Protein AF-A0A0R2L3B5-F1 (afdb_monomer)

Solvent-accessible surface area (backbone atoms only — not comparable to full-atom values): 6843 Å² total; per-residue (Å²): 118,72,71,59,60,49,49,55,51,50,51,53,50,48,54,52,50,53,45,51,51,35,50,50,50,43,63,75,34,57,92,76,46,58,91,87,65,55,55,65,69,71,42,41,68,55,43,48,52,54,31,47,54,49,36,66,74,40,93,54,77,60,54,58,57,52,52,50,52,52,53,49,50,50,50,51,53,43,49,54,65,56,55,74,52,102,57,89,60,59,65,68,58,51,50,53,54,42,50,56,51,47,43,55,51,41,53,49,51,30,52,50,41,53,50,47,66,62,67,82,101

Organism: NCBI:txid348151

Nearest PDB structures (foldseek):
  3g6b-assembly1_B  TM=2.514E-01  e=6.705E+00  Thermotoga maritima

Radius of gyration: 17.05 Å; Cα contacts (8 Å, |Δi|>4): 63; chains: 1; bounding box: 40×29×54 Å

Secondary structure (DSSP, 8-state):
-HHHHHHHHHHHHHHHHHHHHHHHHHHHTTTTS-TT--GGGGTHHHHHHHHHHHHHHSS-TTHHHHHHHHHHHHHHHHHHHHT-SSS---HHHHHHHHHHHHHHHHHHHHHHHHHHHHHT-

Sequence (121 aa):
MRSFSNGLLIELLTLVLLFMVALLLRRFLNNWWPAWLHPLDILLPV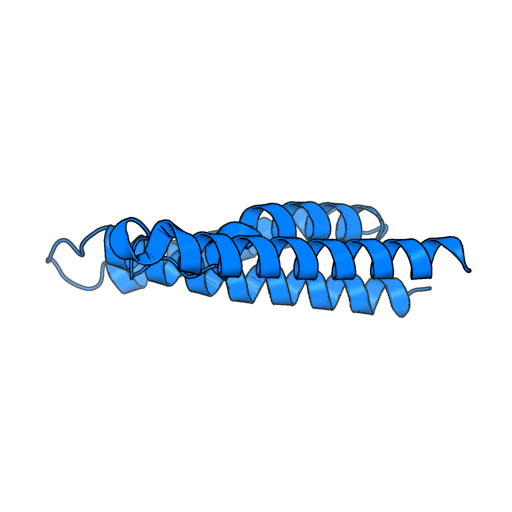VLIVTAQRVGTISVRPIFLWLLVIWFVIGLATSWRTFQGRKPVPYKNFILVFWRLSDLYWVGAYALAAIISVVVR

Mean predicted aligned error: 6.94 Å

InterPro domains:
  IPR024515 Protein of unknown function DUF3397 [PF11877] (12-116)

pLDDT: mean 82.19, std 10.47, range [49.59, 94.88]

Structure (mmCIF, N/CA/C/O backbone):
data_AF-A0A0R2L3B5-F1
#
_entry.id   AF-A0A0R2L3B5-F1
#
loop_
_atom_site.group_PDB
_atom_site.id
_atom_site.type_symbol
_atom_site.label_atom_id
_atom_site.label_alt_id
_atom_site.label_comp_id
_atom_site.label_asym_id
_atom_site.label_entity_id
_atom_site.label_seq_id
_atom_site.pdbx_PDB_ins_code
_atom_site.Cartn_x
_atom_site.Cartn_y
_atom_site.Cartn_z
_atom_site.occupancy
_atom_site.B_iso_or_equiv
_atom_site.auth_seq_id
_atom_site.auth_comp_id
_atom_site.auth_asym_id
_atom_site.auth_atom_id
_atom_site.pdbx_PD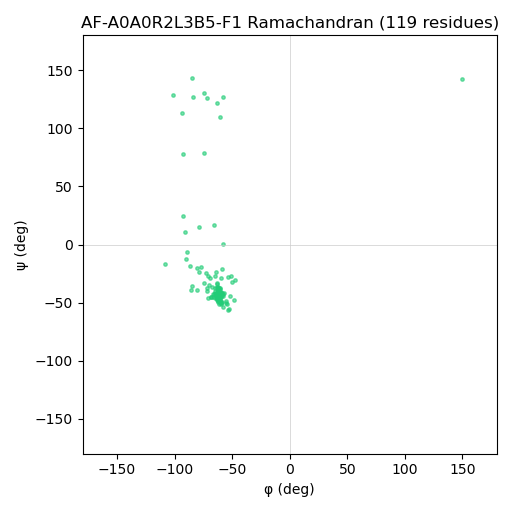B_model_num
ATOM 1 N N . MET A 1 1 ? 9.430 -5.033 -27.345 1.00 49.59 1 MET A N 1
ATOM 2 C CA . MET A 1 1 ? 8.286 -4.169 -26.955 1.00 49.59 1 MET A CA 1
ATOM 3 C C . MET A 1 1 ? 7.087 -4.943 -26.385 1.00 49.59 1 MET A C 1
ATOM 5 O O . MET A 1 1 ? 6.646 -4.564 -25.310 1.00 49.59 1 MET A O 1
ATOM 9 N N . ARG A 1 2 ? 6.607 -6.043 -26.999 1.00 50.31 2 ARG A N 1
ATOM 10 C CA . ARG A 1 2 ? 5.393 -6.777 -26.551 1.00 50.31 2 ARG A CA 1
ATOM 11 C C . ARG A 1 2 ? 5.435 -7.422 -25.149 1.00 50.31 2 ARG A C 1
ATOM 13 O O . ARG A 1 2 ? 4.406 -7.456 -24.492 1.00 50.31 2 ARG A O 1
ATOM 20 N N . SER A 1 3 ? 6.574 -7.915 -24.645 1.00 57.66 3 SER A N 1
ATOM 21 C CA . SER A 1 3 ? 6.558 -8.647 -23.356 1.00 57.66 3 SER A CA 1
ATOM 22 C C . SER A 1 3 ? 6.350 -7.754 -22.122 1.00 57.66 3 SER A C 1
ATOM 24 O O . SER A 1 3 ? 5.824 -8.218 -21.118 1.00 57.66 3 SER A O 1
ATOM 26 N N . PHE A 1 4 ? 6.695 -6.463 -22.191 1.00 58.69 4 PHE A N 1
ATOM 27 C CA . PHE A 1 4 ? 6.575 -5.548 -21.046 1.00 58.69 4 PHE A CA 1
ATOM 28 C C . PHE A 1 4 ? 5.181 -4.935 -20.902 1.00 58.69 4 PHE A C 1
ATOM 30 O O . PHE A 1 4 ? 4.708 -4.777 -19.779 1.00 58.69 4 PHE A O 1
ATOM 37 N N . SER A 1 5 ? 4.502 -4.635 -22.021 1.00 63.91 5 SER A N 1
ATOM 38 C CA . SER A 1 5 ? 3.081 -4.259 -21.981 1.00 63.91 5 SER A CA 1
ATOM 39 C C . SER A 1 5 ? 2.248 -5.407 -21.421 1.00 63.91 5 SER A C 1
ATOM 41 O O . SER A 1 5 ? 1.345 -5.174 -20.628 1.00 63.91 5 SER A O 1
ATOM 43 N N . ASN A 1 6 ? 2.612 -6.649 -21.763 1.00 76.31 6 ASN A N 1
ATOM 44 C CA . ASN A 1 6 ? 1.971 -7.836 -21.213 1.00 76.31 6 ASN A CA 1
ATOM 45 C C . ASN A 1 6 ? 2.227 -7.959 -19.704 1.00 76.31 6 ASN A C 1
ATOM 47 O O . ASN A 1 6 ? 1.290 -8.232 -18.970 1.00 76.31 6 ASN A O 1
ATOM 51 N N . GLY A 1 7 ? 3.448 -7.690 -19.222 1.00 79.94 7 GLY A N 1
ATOM 52 C CA . GLY A 1 7 ? 3.760 -7.705 -17.786 1.00 79.94 7 GLY A CA 1
ATOM 53 C C . GLY A 1 7 ? 2.949 -6.692 -16.969 1.00 79.94 7 GLY A C 1
ATOM 54 O O . GLY A 1 7 ? 2.337 -7.060 -15.973 1.00 79.94 7 GLY A O 1
ATOM 55 N N . LEU A 1 8 ? 2.867 -5.434 -17.426 1.00 81.88 8 LEU A N 1
ATOM 56 C CA . LEU A 1 8 ? 2.054 -4.402 -16.761 1.00 81.88 8 LEU A CA 1
ATOM 57 C C . LEU A 1 8 ? 0.563 -4.752 -16.773 1.00 81.88 8 LEU A C 1
ATOM 59 O O . LEU A 1 8 ? -0.125 -4.591 -15.770 1.00 81.88 8 LEU A O 1
ATOM 63 N N . LEU A 1 9 ? 0.070 -5.263 -17.899 1.00 84.56 9 LEU A N 1
ATOM 64 C CA . LEU A 1 9 ? -1.315 -5.696 -18.023 1.00 84.56 9 LEU A CA 1
ATOM 65 C C . LEU A 1 9 ? -1.621 -6.868 -17.079 1.00 84.56 9 LEU A C 1
ATOM 67 O O . LEU A 1 9 ? -2.649 -6.846 -16.412 1.00 84.56 9 LEU A O 1
ATOM 71 N N . ILE A 1 10 ? -0.719 -7.847 -16.959 1.00 87.25 10 ILE A N 1
ATOM 72 C CA . ILE A 1 10 ? -0.857 -8.965 -16.014 1.00 87.25 10 ILE A CA 1
ATOM 73 C C . ILE A 1 10 ? -0.887 -8.459 -14.566 1.00 87.25 10 ILE A C 1
ATOM 75 O O . ILE A 1 10 ? -1.744 -8.892 -13.799 1.00 87.25 10 ILE A O 1
ATOM 79 N N . GLU A 1 11 ? -0.008 -7.527 -14.189 1.00 85.56 11 GLU A N 1
ATOM 80 C CA . GLU A 1 11 ? 0.004 -6.929 -12.844 1.00 85.56 11 GLU A CA 1
ATOM 81 C C . GLU A 1 11 ? -1.318 -6.221 -12.524 1.00 85.56 11 GLU A C 1
ATOM 83 O O . GLU A 1 11 ? -1.926 -6.492 -11.487 1.00 85.56 11 GLU A O 1
ATOM 88 N N . LEU A 1 12 ? -1.799 -5.360 -13.428 1.00 87.44 12 LEU A N 1
ATOM 89 C CA . LEU A 1 12 ? -3.067 -4.650 -13.249 1.00 87.44 12 LEU A CA 1
ATOM 90 C C . LEU A 1 12 ? -4.246 -5.620 -13.151 1.00 87.44 12 LEU A C 1
ATOM 92 O O . LEU A 1 12 ? -5.074 -5.486 -12.250 1.00 87.44 12 LEU A O 1
ATOM 96 N N . LEU A 1 13 ? -4.305 -6.623 -14.030 1.00 89.75 13 LEU A N 1
ATOM 97 C CA . LEU A 1 13 ? -5.332 -7.663 -13.966 1.00 89.75 13 LEU A CA 1
ATOM 98 C C . LEU A 1 13 ? -5.261 -8.440 -12.650 1.00 89.7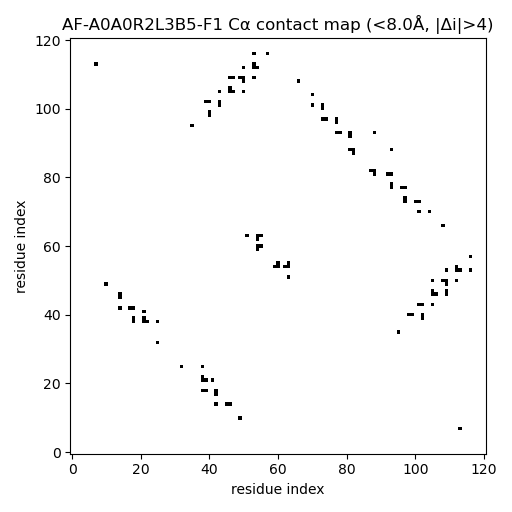5 13 LEU A C 1
ATOM 100 O O . LEU A 1 13 ? -6.301 -8.739 -12.071 1.00 89.75 13 LEU A O 1
ATOM 104 N N . THR A 1 14 ? -4.058 -8.720 -12.146 1.00 89.38 14 THR A N 1
ATOM 105 C CA . THR A 1 14 ? -3.860 -9.404 -10.861 1.00 89.38 14 THR A CA 1
ATOM 106 C C . THR A 1 14 ? -4.379 -8.556 -9.701 1.00 89.38 14 THR A C 1
ATOM 108 O O . THR A 1 14 ? -5.126 -9.063 -8.867 1.00 89.38 14 THR A O 1
ATOM 111 N N . LEU A 1 15 ? -4.056 -7.258 -9.662 1.00 88.94 15 LEU A N 1
ATOM 112 C CA . LEU A 1 15 ? -4.551 -6.339 -8.629 1.00 88.94 15 LEU A CA 1
ATOM 113 C C . LEU A 1 15 ? -6.079 -6.222 -8.658 1.00 88.94 15 LEU A C 1
ATOM 115 O O . LEU A 1 15 ? -6.729 -6.294 -7.615 1.00 88.94 15 LEU A O 1
ATOM 119 N N . VAL A 1 16 ? -6.659 -6.098 -9.853 1.00 90.75 16 VAL A N 1
ATOM 120 C CA . VAL A 1 16 ? -8.113 -6.035 -10.045 1.00 90.75 16 VAL A CA 1
ATOM 121 C C . VAL A 1 16 ? -8.782 -7.345 -9.618 1.00 90.75 16 VAL A C 1
ATOM 123 O O . VAL A 1 16 ? -9.794 -7.317 -8.918 1.00 90.75 16 VAL A O 1
ATOM 126 N N . LEU A 1 17 ? -8.208 -8.495 -9.978 1.00 92.56 17 LEU A N 1
ATOM 127 C CA . LEU A 1 17 ? -8.717 -9.807 -9.583 1.00 92.56 17 LEU A CA 1
ATOM 128 C C . LEU A 1 17 ? -8.671 -9.993 -8.063 1.00 92.56 17 LEU A C 1
ATOM 130 O O . LEU A 1 17 ? -9.671 -10.386 -7.468 1.00 92.56 17 LEU A O 1
ATOM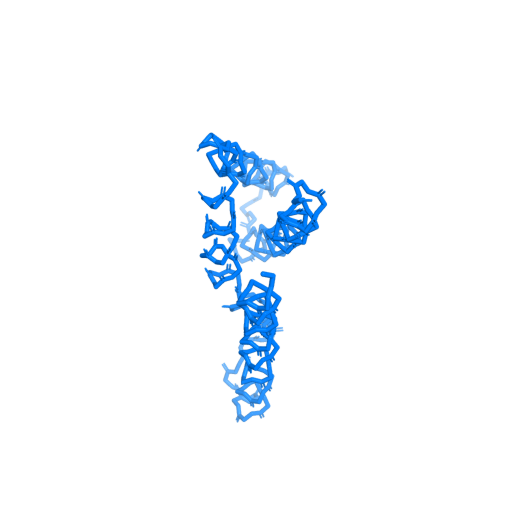 134 N N . LEU A 1 18 ? -7.557 -9.647 -7.416 1.00 91.00 18 LEU A N 1
ATOM 135 C CA . LEU A 1 18 ? -7.435 -9.706 -5.958 1.00 91.00 18 LEU A CA 1
ATOM 136 C C . LEU A 1 18 ? -8.425 -8.766 -5.261 1.00 91.00 18 LEU A C 1
ATOM 138 O O . LEU A 1 18 ? -9.024 -9.146 -4.254 1.00 91.00 18 LEU A O 1
ATOM 142 N N . PHE A 1 19 ? -8.660 -7.572 -5.814 1.00 91.06 19 PHE A N 1
ATOM 143 C CA . PHE A 1 19 ? -9.681 -6.662 -5.298 1.00 91.06 19 PHE A CA 1
ATOM 144 C C . PHE A 1 19 ? -11.085 -7.267 -5.397 1.00 91.06 19 PHE A C 1
ATOM 146 O O . PHE A 1 19 ? -11.849 -7.226 -4.431 1.00 91.06 19 PHE A O 1
ATOM 153 N N . MET A 1 20 ? -11.416 -7.874 -6.540 1.00 92.81 20 MET A N 1
ATOM 154 C CA . MET A 1 20 ? -12.691 -8.568 -6.732 1.00 92.81 20 MET A CA 1
ATOM 155 C C . MET A 1 20 ? -12.853 -9.736 -5.757 1.00 92.81 20 MET A C 1
ATOM 157 O O . MET A 1 20 ? -13.918 -9.883 -5.158 1.00 92.81 20 MET A O 1
ATOM 161 N N . VAL A 1 21 ? -11.798 -10.524 -5.531 1.00 93.00 21 VAL A N 1
ATOM 162 C CA . VAL A 1 21 ? -11.797 -11.597 -4.524 1.00 93.00 21 VAL A CA 1
ATOM 163 C C . VAL A 1 21 ? -12.059 -11.028 -3.129 1.00 93.00 21 VAL A C 1
ATOM 165 O O . VAL A 1 21 ? -12.909 -11.554 -2.415 1.00 93.00 21 VAL A O 1
ATOM 168 N N . ALA A 1 22 ? -11.414 -9.923 -2.746 1.00 90.50 22 ALA A N 1
ATOM 169 C CA . ALA A 1 22 ? -11.635 -9.290 -1.446 1.00 90.50 22 ALA A CA 1
ATOM 170 C C . ALA A 1 22 ? -13.069 -8.740 -1.290 1.00 90.50 22 ALA A C 1
ATOM 172 O O . ALA A 1 22 ? -13.672 -8.872 -0.222 1.00 90.50 22 ALA A O 1
ATOM 173 N N . LEU A 1 23 ? -13.655 -8.178 -2.354 1.00 91.00 23 LEU A N 1
ATOM 174 C CA . LEU A 1 23 ? -15.060 -7.752 -2.371 1.00 91.00 23 LEU A CA 1
ATOM 175 C C . LEU A 1 23 ? -16.024 -8.933 -2.216 1.00 91.00 23 LEU A C 1
ATOM 177 O O . LEU A 1 23 ? -16.983 -8.849 -1.445 1.00 91.00 23 LEU A O 1
ATOM 181 N N . LEU A 1 24 ? -15.768 -10.033 -2.926 1.00 91.94 24 LEU A N 1
ATOM 182 C CA . LEU A 1 24 ? -16.564 -11.253 -2.820 1.00 91.94 24 LEU A CA 1
ATOM 183 C C . LEU A 1 24 ? -16.464 -11.847 -1.417 1.00 91.94 24 LEU A C 1
ATOM 185 O O . LEU A 1 24 ? -17.494 -12.129 -0.809 1.00 91.94 24 LEU A O 1
ATOM 189 N N . LEU A 1 25 ? -15.254 -11.966 -0.866 1.00 90.50 25 LEU A N 1
ATOM 190 C CA . LEU A 1 25 ? -15.039 -12.449 0.498 1.00 90.50 25 LEU A CA 1
ATOM 191 C C . LEU A 1 25 ? -15.778 -11.589 1.520 1.00 90.50 25 LEU A C 1
ATOM 193 O O . LEU A 1 25 ? -16.474 -12.139 2.368 1.00 90.50 25 LEU A O 1
ATOM 197 N N . ARG A 1 26 ? -15.720 -10.259 1.399 1.00 89.44 26 ARG A N 1
ATOM 198 C CA . ARG A 1 26 ? -16.504 -9.356 2.251 1.00 89.44 26 ARG A CA 1
ATOM 199 C C . ARG A 1 26 ? -18.004 -9.638 2.154 1.00 89.44 26 ARG A C 1
ATOM 201 O O . ARG A 1 26 ? -18.685 -9.643 3.175 1.00 89.44 26 ARG A O 1
ATOM 208 N N . ARG A 1 27 ? -18.520 -9.886 0.947 1.00 89.88 27 ARG A N 1
ATOM 209 C CA . ARG A 1 27 ? -19.938 -10.204 0.726 1.00 89.88 27 ARG A CA 1
ATOM 210 C C . ARG A 1 27 ? -20.334 -11.549 1.341 1.00 89.88 27 ARG A C 1
ATOM 212 O O . ARG A 1 27 ? -21.401 -11.635 1.937 1.00 89.88 27 ARG A O 1
ATOM 219 N N . PHE A 1 28 ? -19.502 -12.580 1.209 1.00 92.06 28 PHE A N 1
ATOM 220 C CA . PHE A 1 28 ? -19.773 -13.904 1.785 1.00 92.06 28 PHE A CA 1
ATOM 221 C C . PHE A 1 28 ? -19.625 -13.919 3.308 1.00 92.06 28 PHE A C 1
ATOM 223 O O . PHE A 1 28 ? -20.413 -14.549 4.007 1.00 92.06 28 PHE A O 1
ATOM 230 N N . LEU A 1 29 ? -18.648 -13.183 3.830 1.00 90.88 29 LEU A N 1
ATOM 231 C CA . LEU A 1 29 ? -18.340 -13.099 5.253 1.00 90.88 29 LEU A CA 1
ATOM 232 C C . LEU A 1 29 ? -19.052 -11.924 5.927 1.00 90.88 29 LEU A C 1
ATOM 234 O O . LEU A 1 29 ? -18.571 -11.454 6.946 1.00 90.88 29 LEU A O 1
ATOM 238 N N . ASN A 1 30 ? -20.177 -11.436 5.397 1.00 80.12 30 ASN A N 1
ATOM 239 C CA . ASN A 1 30 ? -20.785 -10.156 5.795 1.00 80.12 30 ASN A CA 1
ATOM 240 C C . ASN A 1 30 ? -20.966 -9.982 7.323 1.00 80.12 30 ASN A C 1
ATOM 242 O O . ASN A 1 30 ? -20.827 -8.877 7.835 1.00 80.12 30 ASN A O 1
ATOM 246 N N . ASN A 1 31 ? -21.210 -11.076 8.057 1.00 83.69 31 ASN A N 1
ATOM 247 C CA . ASN A 1 31 ? -21.369 -11.073 9.520 1.00 83.69 31 ASN A CA 1
ATOM 248 C C . ASN A 1 31 ? -20.050 -11.189 10.312 1.00 83.69 31 ASN A C 1
ATOM 250 O O . ASN A 1 31 ? -20.017 -10.868 11.495 1.00 83.69 31 ASN A O 1
ATOM 254 N N . TRP A 1 32 ? -18.974 -11.654 9.677 1.00 86.94 32 TRP A N 1
ATOM 255 C CA . TRP A 1 32 ? -17.650 -11.875 10.278 1.00 86.94 32 TRP A CA 1
ATOM 256 C C . TRP A 1 32 ? -16.610 -10.855 9.807 1.00 86.94 32 TRP A C 1
ATOM 258 O O . TRP A 1 32 ? -15.553 -10.707 10.419 1.00 86.94 32 TRP A O 1
ATOM 268 N N . TRP A 1 33 ? -16.891 -10.151 8.710 1.00 85.00 33 TRP A N 1
ATOM 269 C CA . TRP A 1 33 ? -15.993 -9.163 8.147 1.00 85.00 33 TRP A CA 1
ATOM 270 C C . TRP A 1 33 ? -15.961 -7.917 9.035 1.00 85.00 33 TRP A C 1
ATOM 272 O O . TRP A 1 33 ? -17.011 -7.323 9.298 1.00 85.00 33 TRP A O 1
ATOM 282 N N . PRO A 1 34 ? -14.780 -7.458 9.480 1.00 84.00 34 PRO A N 1
ATOM 283 C CA . PRO A 1 34 ? -14.709 -6.273 10.317 1.00 84.00 34 PRO A CA 1
ATOM 284 C C . PRO A 1 34 ? -15.224 -5.048 9.552 1.00 84.00 34 PRO A C 1
ATOM 286 O O . PRO A 1 34 ? -14.669 -4.675 8.522 1.00 84.00 34 PRO A O 1
ATOM 289 N N . ALA A 1 35 ? -16.253 -4.372 10.074 1.00 82.56 35 ALA A N 1
ATOM 290 C CA . ALA A 1 35 ? -16.871 -3.215 9.411 1.00 82.56 35 ALA A CA 1
ATOM 291 C C . ALA A 1 35 ? -15.893 -2.054 9.130 1.00 82.56 35 ALA A C 1
ATOM 293 O O . ALA A 1 35 ? -16.144 -1.213 8.272 1.00 82.56 35 ALA A O 1
ATOM 294 N N . TRP A 1 36 ? -14.778 -2.009 9.860 1.00 79.50 36 TRP A N 1
ATOM 295 C CA . TRP A 1 36 ? -13.728 -1.001 9.732 1.00 79.50 36 TRP A CA 1
ATOM 296 C C . TRP A 1 36 ? -12.624 -1.376 8.726 1.00 79.50 36 TRP A C 1
ATOM 298 O O . TRP A 1 36 ? -11.827 -0.506 8.370 1.00 79.50 36 TRP A O 1
ATOM 308 N N . LEU A 1 37 ? -12.578 -2.635 8.269 1.00 81.88 37 LEU A N 1
ATOM 309 C CA . LEU A 1 37 ? -11.603 -3.132 7.300 1.00 81.88 37 LEU A CA 1
ATOM 310 C C . LEU A 1 37 ? -12.191 -3.040 5.888 1.00 81.88 37 LEU A C 1
ATOM 312 O O . LEU A 1 37 ? -13.149 -3.731 5.528 1.00 81.88 37 LEU A O 1
ATOM 316 N N . HIS A 1 38 ? -11.608 -2.181 5.071 1.00 84.75 38 HIS A N 1
ATOM 317 C CA . HIS A 1 38 ? -11.956 -2.049 3.669 1.00 84.75 38 HIS A CA 1
ATOM 318 C C . HIS A 1 38 ? -11.179 -3.093 2.852 1.00 84.75 38 HIS A C 1
ATOM 320 O O . HIS A 1 38 ? -10.008 -3.333 3.130 1.00 84.75 38 HIS A O 1
ATOM 326 N N . PRO A 1 39 ? -11.767 -3.679 1.797 1.00 84.50 39 PRO A N 1
ATOM 327 C CA . PRO A 1 39 ? -11.086 -4.659 0.940 1.00 84.50 39 PRO A CA 1
ATOM 328 C C . PRO A 1 39 ? -9.738 -4.190 0.368 1.00 84.50 39 PRO A C 1
ATOM 330 O O . PRO A 1 39 ? -8.857 -5.002 0.115 1.00 84.50 39 PRO A O 1
ATOM 333 N N . LEU A 1 40 ? -9.570 -2.878 0.191 1.00 81.88 40 LEU A N 1
ATOM 334 C CA . LEU A 1 40 ? -8.328 -2.268 -0.294 1.00 81.88 40 LEU A CA 1
ATOM 335 C C . LEU A 1 40 ? -7.181 -2.368 0.731 1.00 81.88 40 LEU A C 1
ATOM 337 O O . LEU A 1 40 ? -6.046 -2.569 0.318 1.00 81.88 40 LEU A O 1
ATOM 341 N N . ASP A 1 41 ? -7.484 -2.398 2.037 1.00 82.12 41 ASP A N 1
ATOM 342 C CA . ASP A 1 41 ? -6.475 -2.557 3.103 1.00 82.12 41 ASP A CA 1
ATOM 343 C C . ASP A 1 41 ? -5.696 -3.874 2.969 1.00 82.12 41 ASP A C 1
ATOM 345 O O . ASP A 1 41 ? -4.547 -3.987 3.392 1.00 82.12 41 ASP A O 1
ATOM 349 N N . ILE A 1 42 ? -6.342 -4.890 2.388 1.00 85.00 42 ILE A N 1
ATOM 350 C CA . ILE A 1 42 ? -5.787 -6.232 2.177 1.00 85.00 42 ILE A CA 1
ATOM 351 C C . ILE A 1 42 ? -4.851 -6.249 0.968 1.00 85.00 42 ILE A C 1
ATOM 353 O O . ILE A 1 42 ? -3.967 -7.099 0.879 1.00 85.00 42 ILE A O 1
ATOM 357 N N . LEU A 1 43 ? -5.018 -5.304 0.040 1.00 87.81 43 LEU A N 1
ATOM 358 C CA . LEU A 1 43 ? -4.176 -5.197 -1.145 1.00 87.81 43 LEU A CA 1
ATOM 359 C C . LEU A 1 43 ? -2.846 -4.513 -0.858 1.00 87.81 43 LEU A C 1
ATOM 361 O O . LEU A 1 43 ? -1.910 -4.719 -1.627 1.00 87.81 43 LEU A O 1
ATOM 365 N N . LEU A 1 44 ? -2.727 -3.751 0.233 1.00 83.81 44 LEU A N 1
ATOM 366 C CA . LEU A 1 44 ? -1.515 -3.004 0.568 1.00 83.81 44 LEU A CA 1
ATOM 367 C C . LEU A 1 44 ? -0.218 -3.832 0.475 1.00 83.81 44 LEU A C 1
ATOM 369 O O . LEU A 1 44 ? 0.716 -3.373 -0.187 1.00 83.81 44 LEU A O 1
ATOM 373 N N . PRO A 1 45 ? -0.128 -5.056 1.042 1.00 82.69 45 PRO A N 1
ATOM 374 C CA . PRO A 1 45 ? 1.085 -5.871 0.945 1.00 82.69 45 PRO A CA 1
ATOM 375 C C . PRO A 1 45 ? 1.411 -6.272 -0.497 1.00 82.69 45 PRO A C 1
ATOM 377 O O . PRO A 1 45 ? 2.576 -6.342 -0.881 1.00 82.69 45 PRO A O 1
ATOM 380 N N . VAL A 1 46 ? 0.386 -6.504 -1.318 1.00 84.44 46 VAL A N 1
ATOM 381 C CA . VAL A 1 46 ? 0.556 -6.848 -2.734 1.00 84.44 46 VAL A CA 1
ATOM 382 C C . VAL A 1 46 ? 1.032 -5.626 -3.513 1.00 84.44 46 VAL A C 1
ATOM 384 O O . VAL A 1 46 ? 2.000 -5.721 -4.263 1.00 84.44 46 VAL A O 1
ATOM 387 N N . VAL A 1 47 ? 0.417 -4.462 -3.288 1.00 82.44 47 VAL A N 1
ATOM 388 C CA . VAL A 1 47 ? 0.827 -3.195 -3.912 1.00 82.44 47 VAL A CA 1
ATOM 389 C C . VAL A 1 47 ? 2.281 -2.872 -3.565 1.00 82.44 47 VAL A C 1
ATOM 391 O O . VAL A 1 47 ? 3.046 -2.504 -4.453 1.00 82.44 47 VAL A O 1
ATOM 394 N N . LEU A 1 48 ? 2.693 -3.081 -2.313 1.00 82.06 48 LEU A N 1
ATOM 395 C CA . LEU A 1 48 ? 4.081 -2.955 -1.859 1.00 82.06 48 LEU A CA 1
ATOM 396 C C . LEU A 1 48 ? 5.048 -3.820 -2.680 1.00 82.06 48 LEU A C 1
ATOM 398 O O . LEU A 1 48 ? 6.043 -3.307 -3.195 1.00 82.06 48 LEU A O 1
ATOM 402 N N . ILE A 1 49 ? 4.748 -5.113 -2.833 1.00 83.25 49 ILE A N 1
ATOM 403 C CA . ILE A 1 49 ? 5.598 -6.059 -3.574 1.00 83.25 49 ILE A CA 1
ATOM 404 C C . ILE A 1 49 ? 5.700 -5.657 -5.047 1.00 83.25 49 ILE A C 1
ATOM 406 O O . ILE A 1 49 ? 6.803 -5.588 -5.591 1.00 83.25 49 ILE A O 1
ATOM 410 N N . VAL A 1 50 ? 4.573 -5.348 -5.689 1.00 83.31 50 VAL A N 1
ATOM 411 C CA . VAL A 1 50 ? 4.562 -4.979 -7.112 1.00 83.31 50 VAL A CA 1
ATOM 412 C C . VAL A 1 50 ? 5.262 -3.626 -7.329 1.00 83.31 50 VAL A C 1
ATOM 414 O O . VAL A 1 50 ? 6.023 -3.465 -8.285 1.00 83.31 50 VAL A O 1
ATOM 417 N N . THR A 1 51 ? 5.105 -2.672 -6.404 1.00 80.19 51 THR A N 1
ATOM 418 C CA . THR A 1 51 ? 5.856 -1.402 -6.420 1.00 80.19 51 THR A CA 1
ATOM 419 C C . THR A 1 51 ? 7.357 -1.650 -6.304 1.00 80.19 51 THR A C 1
ATOM 421 O O . THR A 1 51 ? 8.129 -1.088 -7.080 1.00 80.19 51 THR A O 1
ATOM 424 N N . ALA A 1 52 ? 7.782 -2.514 -5.379 1.00 79.31 52 ALA A N 1
ATOM 425 C CA . ALA A 1 52 ? 9.188 -2.866 -5.201 1.00 79.31 52 ALA A CA 1
ATOM 426 C C . ALA A 1 52 ? 9.782 -3.499 -6.467 1.00 79.31 52 ALA A C 1
ATOM 428 O O . ALA A 1 52 ? 10.868 -3.108 -6.896 1.00 79.31 52 ALA A O 1
ATOM 429 N N . GLN A 1 53 ? 9.055 -4.426 -7.099 1.00 80.56 53 GLN A N 1
ATOM 430 C CA . GLN A 1 53 ? 9.463 -5.040 -8.365 1.00 80.56 53 GLN A CA 1
ATOM 431 C C . GLN A 1 53 ? 9.641 -3.985 -9.462 1.00 80.56 53 GLN A C 1
ATOM 433 O O . GLN A 1 53 ? 10.695 -3.931 -10.095 1.00 80.56 53 GLN A O 1
ATOM 438 N N . ARG A 1 54 ? 8.656 -3.097 -9.643 1.00 76.19 54 ARG A N 1
ATOM 439 C CA . ARG A 1 54 ? 8.705 -2.017 -10.642 1.00 76.19 54 ARG A CA 1
ATOM 44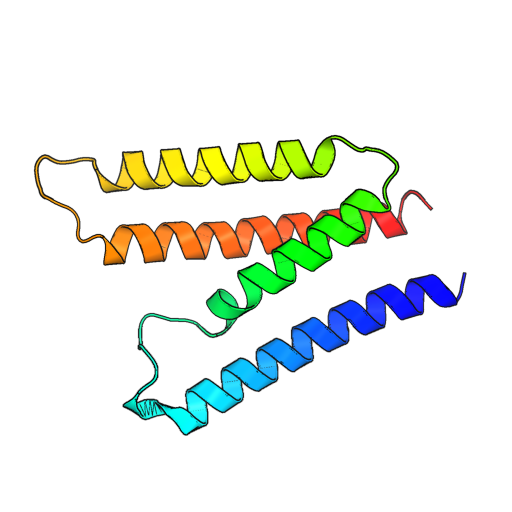0 C C . ARG A 1 54 ? 9.871 -1.073 -10.409 1.00 76.19 54 ARG A C 1
ATOM 442 O O . ARG A 1 54 ? 10.648 -0.826 -11.328 1.00 76.19 54 ARG A O 1
ATOM 449 N N . VAL A 1 55 ? 10.033 -0.591 -9.183 1.00 74.31 55 VAL A N 1
ATOM 450 C CA . VAL A 1 55 ? 11.145 0.291 -8.827 1.00 74.31 55 VAL A CA 1
ATOM 451 C C . VAL A 1 55 ? 12.490 -0.415 -9.007 1.00 74.31 55 VAL A C 1
ATOM 453 O O . VAL A 1 55 ? 13.422 0.210 -9.493 1.00 74.31 55 VAL A O 1
ATOM 456 N N . GLY A 1 56 ? 12.588 -1.713 -8.712 1.00 70.38 56 GLY A N 1
ATOM 457 C CA . GLY A 1 56 ? 13.798 -2.505 -8.950 1.00 70.38 56 GLY A CA 1
ATOM 458 C C . GLY A 1 56 ? 14.164 -2.671 -10.431 1.00 70.38 56 GLY A C 1
ATOM 459 O O . GLY A 1 56 ? 15.342 -2.824 -10.749 1.00 70.38 56 GLY A O 1
ATOM 460 N N . THR A 1 57 ? 13.184 -2.611 -11.343 1.00 68.75 57 THR A N 1
ATOM 461 C CA . THR A 1 57 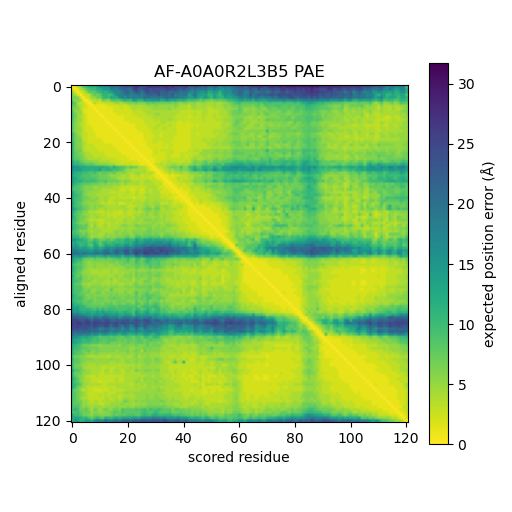? 13.444 -2.593 -12.799 1.00 68.75 57 THR A CA 1
ATOM 462 C C . THR A 1 57 ? 13.919 -1.237 -13.319 1.00 68.75 57 THR A C 1
ATOM 464 O O . THR A 1 57 ? 14.509 -1.165 -14.395 1.00 68.75 57 THR A O 1
ATOM 467 N N . ILE A 1 58 ? 13.683 -0.166 -12.560 1.00 66.69 58 ILE A N 1
ATOM 468 C CA . ILE A 1 58 ? 14.216 1.163 -12.836 1.00 66.69 58 ILE A CA 1
ATOM 469 C C . ILE A 1 58 ? 15.631 1.176 -12.239 1.00 66.69 58 ILE A C 1
ATOM 471 O O . ILE A 1 58 ? 15.815 0.868 -11.066 1.00 66.69 58 ILE A O 1
ATOM 475 N N . SER A 1 59 ? 16.659 1.535 -13.013 1.00 59.53 59 SER A N 1
ATOM 476 C CA . SER A 1 59 ? 18.087 1.500 -12.619 1.00 59.53 59 SER A CA 1
ATOM 477 C C . SER A 1 59 ? 18.451 2.327 -11.369 1.00 59.53 59 SER A C 1
ATOM 479 O O . SER A 1 59 ? 19.612 2.388 -10.965 1.00 59.53 59 SER A O 1
ATOM 481 N N . VAL A 1 60 ? 17.475 2.980 -10.744 1.00 58.59 60 VAL A N 1
ATOM 482 C CA . VAL A 1 60 ? 17.622 3.849 -9.585 1.00 58.59 60 VAL A CA 1
ATOM 483 C C . VAL A 1 60 ? 17.398 3.032 -8.307 1.00 58.59 60 VAL A C 1
ATOM 485 O O . VAL A 1 60 ? 16.361 3.092 -7.645 1.00 58.59 60 VAL A O 1
ATOM 488 N N . ARG A 1 61 ? 18.433 2.268 -7.943 1.00 60.00 61 ARG A N 1
ATOM 489 C CA . ARG A 1 61 ? 18.456 1.357 -6.786 1.00 60.00 61 ARG A CA 1
ATOM 490 C C . ARG A 1 61 ? 18.030 1.957 -5.426 1.00 60.00 61 ARG A C 1
ATOM 492 O O . ARG A 1 61 ? 17.515 1.181 -4.626 1.00 60.00 61 ARG A O 1
ATOM 499 N N . PRO A 1 62 ? 18.161 3.268 -5.116 1.00 75.94 62 PRO A N 1
ATOM 500 C CA . PRO A 1 62 ? 17.699 3.777 -3.822 1.00 75.94 62 PRO A CA 1
ATOM 501 C C . PRO A 1 62 ? 16.234 4.249 -3.779 1.00 75.94 62 PRO A C 1
ATOM 503 O O . PRO A 1 62 ? 15.772 4.572 -2.687 1.00 75.94 62 PRO A O 1
ATOM 506 N N . ILE A 1 63 ? 15.476 4.307 -4.888 1.00 82.25 63 ILE A 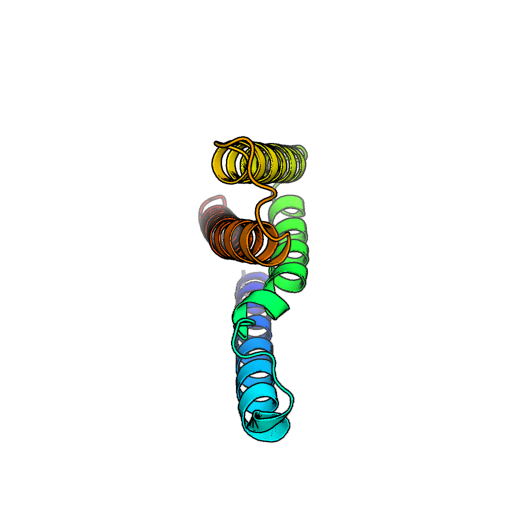N 1
ATOM 507 C CA . ILE A 1 63 ? 14.104 4.874 -4.851 1.00 82.25 63 ILE A CA 1
ATOM 508 C C . ILE A 1 63 ? 13.215 4.112 -3.871 1.00 82.25 63 ILE A C 1
ATOM 510 O O . ILE A 1 63 ? 12.505 4.732 -3.088 1.00 82.25 63 ILE A O 1
ATOM 514 N N . PHE A 1 64 ? 13.273 2.779 -3.867 1.00 83.19 64 PHE A N 1
ATOM 515 C CA . PHE A 1 64 ? 12.423 1.986 -2.981 1.00 83.19 64 PHE A CA 1
ATOM 516 C C . PHE A 1 64 ? 12.734 2.248 -1.501 1.00 83.19 64 PHE A C 1
ATOM 518 O O . PHE A 1 64 ? 11.819 2.356 -0.690 1.00 83.19 64 PHE A O 1
ATOM 525 N N . LEU A 1 65 ? 14.013 2.439 -1.157 1.00 85.06 65 LEU A N 1
ATOM 526 C CA . LEU A 1 65 ? 14.417 2.824 0.197 1.00 85.06 65 LEU A CA 1
ATOM 527 C C . LEU A 1 65 ? 13.858 4.197 0.575 1.00 85.06 65 LEU A C 1
ATOM 529 O O . LEU A 1 65 ? 13.313 4.348 1.663 1.00 85.06 65 LEU A O 1
ATOM 533 N N . TRP A 1 66 ? 13.918 5.181 -0.326 1.00 89.50 66 TRP A N 1
ATOM 534 C CA . TRP A 1 66 ? 13.308 6.490 -0.080 1.00 89.50 66 TRP A CA 1
ATOM 535 C C . TRP A 1 66 ? 11.790 6.410 0.076 1.00 89.50 66 TRP A C 1
ATOM 537 O O . TRP A 1 66 ? 11.234 7.102 0.929 1.00 89.50 66 TRP A O 1
ATOM 547 N N . LEU A 1 67 ? 11.124 5.532 -0.681 1.00 89.81 67 LEU A N 1
ATOM 548 C CA . LEU A 1 67 ? 9.693 5.296 -0.511 1.00 89.81 67 LEU A CA 1
ATOM 549 C C . LEU A 1 67 ? 9.380 4.737 0.887 1.00 89.81 67 LEU A C 1
ATOM 551 O O . LEU A 1 67 ? 8.476 5.216 1.569 1.00 89.81 67 LEU A O 1
ATOM 555 N N . LEU A 1 68 ? 10.180 3.781 1.365 1.00 89.88 68 LEU A N 1
ATOM 556 C CA . LEU A 1 68 ? 10.058 3.259 2.728 1.00 89.88 68 LEU A CA 1
ATOM 557 C C . LEU A 1 68 ? 10.316 4.334 3.793 1.00 89.88 68 LEU A C 1
ATOM 559 O O . LEU A 1 68 ? 9.596 4.382 4.788 1.00 89.88 68 LEU A O 1
ATOM 563 N N . VAL A 1 69 ? 11.299 5.216 3.587 1.0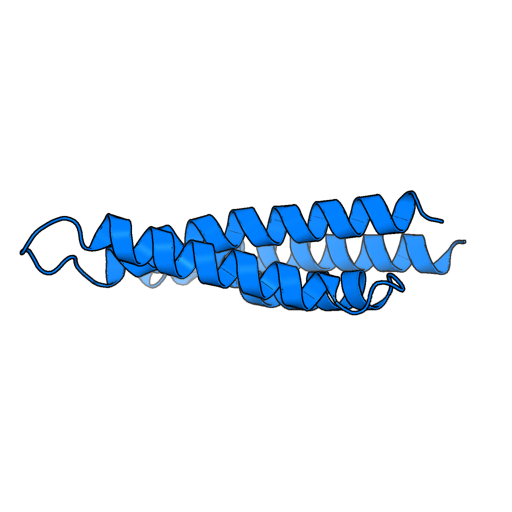0 93.31 69 VAL A N 1
ATOM 564 C CA . VAL A 1 69 ? 11.586 6.327 4.512 1.00 93.31 69 VAL A CA 1
ATOM 565 C C . VAL A 1 69 ? 10.401 7.291 4.593 1.00 93.31 69 VAL A C 1
ATOM 567 O O . VAL A 1 69 ? 9.980 7.649 5.691 1.00 93.31 69 VAL A O 1
ATOM 570 N N . ILE A 1 70 ? 9.815 7.682 3.459 1.00 93.25 70 ILE A N 1
ATOM 571 C CA . ILE A 1 70 ? 8.631 8.555 3.446 1.00 93.25 70 ILE A CA 1
ATOM 572 C C . ILE A 1 70 ? 7.443 7.852 4.113 1.00 93.25 70 ILE A C 1
ATOM 574 O O . ILE A 1 70 ? 6.747 8.459 4.928 1.00 93.25 70 ILE A O 1
ATOM 578 N N . TRP A 1 71 ? 7.236 6.566 3.828 1.00 94.44 71 TRP A N 1
ATOM 579 C CA . TRP A 1 71 ? 6.194 5.767 4.472 1.00 94.44 71 TRP A CA 1
ATOM 580 C C . TRP A 1 71 ? 6.368 5.694 5.998 1.00 94.44 71 TRP A C 1
ATOM 582 O O . TRP A 1 71 ? 5.405 5.861 6.749 1.00 94.44 71 TRP A O 1
ATOM 592 N N . PHE A 1 72 ? 7.604 5.548 6.476 1.00 93.25 72 PHE A N 1
ATOM 593 C CA . PHE A 1 72 ? 7.924 5.618 7.900 1.00 93.25 72 PHE A CA 1
ATOM 594 C C . PHE A 1 72 ? 7.606 6.998 8.500 1.00 93.25 72 PHE A C 1
ATOM 596 O O . PHE A 1 72 ? 6.995 7.079 9.568 1.00 93.25 72 PHE A O 1
ATOM 603 N N . VAL A 1 73 ? 7.932 8.089 7.798 1.00 94.88 73 VAL A N 1
ATOM 604 C CA . VAL A 1 73 ? 7.576 9.457 8.220 1.00 94.88 73 VAL A CA 1
ATOM 605 C C . VAL A 1 73 ? 6.057 9.637 8.315 1.00 94.88 73 VAL A C 1
ATOM 607 O O . VAL A 1 73 ? 5.581 10.262 9.264 1.00 94.88 73 VAL A O 1
ATOM 610 N N . ILE A 1 74 ? 5.275 9.042 7.407 1.00 92.62 74 ILE A N 1
ATOM 611 C CA . ILE A 1 74 ? 3.805 9.009 7.510 1.00 92.62 74 ILE A CA 1
ATOM 612 C C . ILE A 1 74 ? 3.375 8.299 8.804 1.00 92.62 74 ILE A C 1
ATOM 614 O O . ILE A 1 74 ? 2.493 8.793 9.513 1.00 92.62 74 ILE A O 1
ATOM 618 N N . GLY A 1 75 ? 4.022 7.188 9.166 1.00 90.38 75 GLY A N 1
ATOM 619 C CA . GLY A 1 75 ? 3.793 6.474 10.431 1.00 90.38 75 GLY A CA 1
ATOM 620 C C . GLY A 1 75 ? 4.084 7.315 11.677 1.00 90.38 75 GLY A C 1
ATOM 621 O O . GLY A 1 75 ? 3.294 7.335 12.625 1.00 90.38 75 GLY A O 1
ATOM 622 N N . LEU A 1 76 ? 5.175 8.081 11.659 1.00 89.50 76 LEU A N 1
ATOM 623 C CA . LEU A 1 76 ? 5.510 9.004 12.745 1.00 89.50 76 LEU A CA 1
ATOM 624 C C . LEU A 1 76 ? 4.524 10.173 12.829 1.00 89.50 76 LEU A C 1
ATOM 626 O O . LEU A 1 76 ? 4.050 10.498 13.915 1.00 89.50 76 LEU A O 1
ATOM 630 N N . ALA A 1 77 ? 4.169 10.785 11.698 1.00 89.75 77 ALA A N 1
ATOM 631 C CA . ALA A 1 77 ? 3.240 11.913 11.657 1.00 89.75 77 ALA A CA 1
ATOM 632 C C . ALA A 1 77 ? 1.827 11.514 12.110 1.00 89.75 77 ALA A C 1
ATOM 634 O O . ALA A 1 77 ? 1.166 12.256 12.843 1.00 89.75 77 ALA A O 1
ATOM 635 N N . THR A 1 78 ? 1.368 10.330 11.699 1.00 89.00 78 THR A N 1
ATOM 636 C CA . THR A 1 78 ? 0.080 9.771 12.129 1.00 89.00 78 THR A CA 1
ATOM 637 C C . THR A 1 78 ? 0.091 9.438 13.608 1.00 89.00 78 THR A C 1
ATOM 639 O O . THR A 1 78 ? -0.838 9.842 14.304 1.00 89.00 78 THR A O 1
ATOM 642 N N . SER A 1 79 ? 1.155 8.807 14.112 1.00 85.19 79 SER A N 1
ATOM 643 C CA . SER A 1 79 ? 1.359 8.607 15.552 1.00 85.19 79 SER A CA 1
ATOM 644 C C . SER A 1 79 ? 1.271 9.942 16.291 1.00 85.19 79 SER A C 1
ATOM 646 O O . SER A 1 79 ? 0.400 10.125 17.137 1.00 85.19 79 SER A O 1
ATOM 648 N N . TRP A 1 80 ? 2.089 10.921 15.903 1.00 84.88 80 TRP A N 1
ATOM 649 C CA . TRP A 1 80 ? 2.157 12.227 16.554 1.00 84.88 80 TRP A CA 1
ATOM 650 C C . TRP A 1 80 ? 0.802 12.933 16.618 1.00 84.88 80 TRP A C 1
ATOM 652 O O . TRP A 1 80 ? 0.403 13.381 17.689 1.00 84.88 80 TRP A O 1
ATOM 662 N N . ARG A 1 81 ? 0.065 12.999 15.499 1.00 83.12 81 ARG A N 1
ATOM 663 C CA . ARG A 1 81 ? -1.288 13.584 15.465 1.00 83.12 81 ARG A CA 1
ATOM 664 C C . ARG A 1 81 ? -2.274 12.824 16.339 1.00 83.12 81 ARG A C 1
ATOM 666 O O . ARG A 1 81 ? -3.110 13.440 16.992 1.00 83.12 81 ARG A O 1
ATOM 673 N N . THR A 1 82 ? -2.176 11.502 16.345 1.00 78.56 82 THR A N 1
ATOM 674 C CA . THR A 1 82 ? -3.083 10.647 17.110 1.00 78.56 82 THR A CA 1
ATOM 675 C C . THR A 1 82 ? -2.818 10.765 18.614 1.00 78.56 82 THR A C 1
ATOM 677 O O . THR A 1 82 ? -3.747 10.628 19.391 1.00 78.56 82 THR A O 1
ATOM 680 N N . PHE A 1 83 ? -1.601 11.106 19.047 1.00 75.69 83 PHE A N 1
ATOM 681 C CA . PHE A 1 83 ? -1.245 11.288 20.463 1.00 75.69 83 PHE A CA 1
ATOM 682 C C . PHE A 1 83 ? -1.408 12.728 20.996 1.00 75.69 83 PHE A C 1
ATOM 684 O O . PHE A 1 83 ? -0.969 13.020 22.110 1.00 75.69 83 PHE A O 1
ATOM 691 N N . GLN A 1 84 ? -2.052 13.644 20.258 1.00 65.06 84 GLN A N 1
ATOM 692 C CA . GLN A 1 84 ? -2.274 15.026 20.716 1.00 65.06 84 GLN A CA 1
ATOM 693 C C . GLN A 1 84 ? -3.376 15.104 21.786 1.00 65.06 84 GLN A C 1
ATOM 695 O O . GLN A 1 84 ? -4.523 15.460 21.529 1.00 65.06 84 GLN A O 1
ATOM 700 N N . GLY A 1 85 ? -3.006 14.746 23.014 1.00 59.75 85 GLY A N 1
ATOM 701 C CA . GLY A 1 85 ? -3.834 14.811 24.214 1.00 59.75 85 GLY A CA 1
ATOM 702 C C . GLY A 1 85 ? -3.440 13.714 25.199 1.00 59.75 85 GLY A C 1
ATOM 703 O O . GLY A 1 85 ? -3.167 12.590 24.799 1.00 59.75 85 GLY A O 1
ATOM 704 N N . ARG A 1 86 ? -3.449 13.998 26.511 1.00 56.53 86 ARG A N 1
ATOM 705 C CA . ARG A 1 86 ? -3.150 13.018 27.587 1.00 56.53 86 ARG A CA 1
ATOM 706 C C . ARG A 1 86 ? -4.180 11.875 27.701 1.00 56.53 86 ARG A C 1
ATOM 708 O O . ARG A 1 86 ? -4.267 11.225 28.738 1.00 56.53 86 ARG A O 1
ATOM 715 N N . LYS A 1 87 ? -5.007 11.661 26.679 1.00 61.59 87 LYS A N 1
ATOM 716 C CA . LYS A 1 87 ? -5.997 10.590 26.635 1.00 61.59 87 LYS A CA 1
ATOM 717 C C . LYS A 1 87 ? -5.430 9.465 25.769 1.00 61.59 87 LYS A C 1
ATOM 719 O O . LY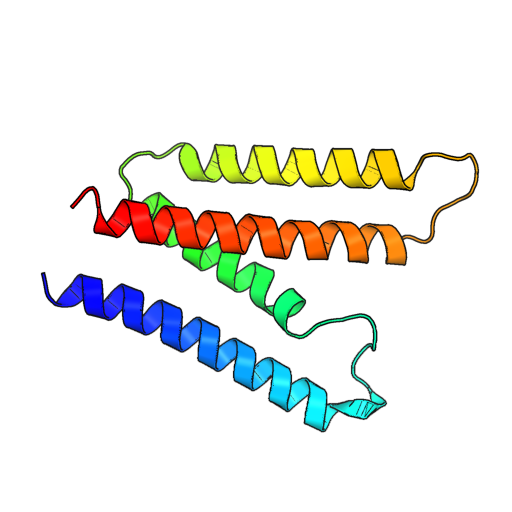S A 1 87 ? -5.002 9.750 24.654 1.00 61.59 87 LYS A O 1
ATOM 724 N N . PRO A 1 88 ? -5.416 8.212 26.251 1.00 61.69 88 PRO A N 1
ATOM 725 C CA . PRO A 1 88 ? -4.981 7.083 25.444 1.00 61.69 88 PRO A CA 1
ATOM 726 C C . PRO A 1 88 ? -5.903 6.987 24.230 1.00 61.69 88 PRO A C 1
ATOM 728 O O . PRO A 1 88 ? -7.091 6.688 24.361 1.00 61.69 88 PRO A O 1
ATOM 731 N N . VAL A 1 89 ? -5.383 7.299 23.045 1.00 64.12 89 VAL A N 1
ATOM 732 C CA . VAL A 1 89 ? -6.163 7.125 21.825 1.00 64.12 89 VAL A CA 1
ATOM 733 C C . VAL A 1 89 ? -6.212 5.636 21.513 1.00 64.12 89 VAL A C 1
ATOM 735 O O . VAL A 1 89 ? -5.171 4.976 21.541 1.00 64.12 89 VAL A O 1
ATOM 738 N N . PRO A 1 90 ? -7.403 5.066 21.257 1.00 75.38 90 PRO A N 1
ATOM 739 C CA . PRO A 1 90 ? -7.514 3.647 20.975 1.00 75.38 90 PRO A CA 1
ATOM 740 C C . PRO A 1 90 ? -6.649 3.301 19.764 1.00 75.38 90 PRO A C 1
ATOM 742 O O . PRO A 1 90 ? -6.798 3.892 18.695 1.00 75.38 90 PRO A O 1
ATOM 745 N N . TYR A 1 91 ? -5.772 2.309 19.932 1.00 77.56 91 TYR A N 1
ATOM 746 C CA . TYR A 1 91 ? -4.859 1.788 18.907 1.00 77.56 91 TYR A CA 1
ATOM 747 C C . TYR A 1 91 ? -5.560 1.504 17.565 1.00 77.56 91 TYR A C 1
ATOM 749 O O . TYR A 1 91 ? -4.995 1.717 16.495 1.00 77.56 91 TYR A O 1
ATOM 757 N N . LYS A 1 92 ? -6.847 1.138 17.624 1.00 80.62 92 LYS A N 1
ATOM 758 C CA . LYS A 1 92 ? -7.746 1.004 16.472 1.00 80.62 92 LYS A CA 1
ATOM 759 C C . LYS A 1 92 ? -7.771 2.243 15.564 1.00 80.62 92 LYS A C 1
ATOM 761 O O . LYS A 1 92 ? -7.725 2.093 14.348 1.00 80.62 92 LYS A O 1
ATOM 766 N N . ASN A 1 93 ? -7.838 3.450 16.127 1.00 82.50 93 ASN A N 1
ATOM 767 C CA . ASN A 1 93 ? -7.899 4.691 15.350 1.00 82.50 93 ASN A CA 1
ATOM 768 C C . ASN A 1 93 ? -6.552 5.005 14.695 1.00 82.50 93 ASN A C 1
ATOM 770 O O . ASN A 1 93 ? -6.527 5.402 13.533 1.00 82.50 93 ASN A O 1
ATOM 774 N N . PHE A 1 94 ? -5.448 4.776 15.415 1.00 85.19 94 PHE A N 1
ATOM 775 C CA . PHE A 1 94 ? -4.103 4.895 14.855 1.00 85.19 94 PHE A CA 1
ATOM 776 C C . PHE A 1 94 ? -3.933 3.967 13.648 1.00 85.19 94 PHE A C 1
ATOM 778 O O . PHE A 1 94 ? -3.608 4.449 12.564 1.00 85.19 94 PHE A O 1
ATOM 785 N N . ILE A 1 95 ? -4.218 2.666 13.819 1.00 85.75 95 ILE A N 1
ATOM 786 C CA . ILE A 1 95 ? -4.110 1.681 12.735 1.00 85.75 95 ILE A CA 1
ATOM 787 C C . ILE A 1 95 ? -4.946 2.125 11.547 1.00 85.75 95 ILE A C 1
ATOM 789 O O . ILE A 1 95 ? -4.432 2.165 10.439 1.00 85.75 95 ILE A O 1
ATOM 793 N N . LEU A 1 96 ? -6.213 2.479 11.762 1.00 86.81 96 LEU A N 1
ATOM 794 C CA . LEU A 1 96 ? -7.118 2.801 10.664 1.00 86.81 96 LEU A CA 1
ATOM 795 C C . LEU A 1 96 ? -6.604 3.989 9.845 1.00 86.81 96 LEU A C 1
ATOM 797 O O . LEU A 1 96 ? -6.562 3.916 8.620 1.00 86.81 96 LEU A O 1
ATOM 801 N N . VAL A 1 97 ? -6.174 5.066 10.505 1.00 88.25 97 VAL A N 1
ATOM 802 C CA . VAL A 1 97 ? -5.663 6.260 9.815 1.00 88.25 97 VAL A CA 1
ATOM 803 C C . VAL A 1 97 ? -4.331 5.972 9.124 1.00 88.25 97 VAL A C 1
ATOM 805 O O . VAL A 1 97 ? -4.158 6.333 7.959 1.00 88.25 97 VAL A O 1
ATOM 808 N N . PHE A 1 98 ? -3.401 5.301 9.807 1.00 89.81 98 PHE A N 1
ATOM 809 C CA . PHE A 1 98 ? -2.105 4.940 9.237 1.00 89.81 98 PHE A CA 1
ATOM 810 C C . PHE A 1 98 ? -2.257 4.029 8.014 1.00 89.81 98 PHE A C 1
ATOM 812 O O . PHE A 1 98 ? -1.633 4.279 6.982 1.00 89.81 98 PHE A O 1
ATOM 819 N N . TRP A 1 99 ? -3.118 3.015 8.097 1.00 90.50 99 TRP A N 1
ATOM 820 C CA . TRP A 1 99 ? -3.334 2.059 7.013 1.00 90.50 99 TRP A CA 1
ATOM 821 C C . TRP A 1 99 ? -3.966 2.725 5.789 1.00 90.50 99 TRP A C 1
ATOM 823 O O . TRP A 1 99 ? -3.476 2.553 4.680 1.00 90.50 99 TRP A O 1
ATOM 833 N N . ARG A 1 100 ? -4.959 3.604 5.986 1.00 89.94 100 ARG A N 1
ATOM 834 C CA . ARG A 1 100 ? -5.585 4.383 4.898 1.00 89.94 100 ARG A CA 1
ATOM 835 C C . ARG A 1 100 ? -4.599 5.292 4.172 1.00 89.94 100 ARG A C 1
ATOM 837 O O . ARG A 1 100 ? -4.643 5.411 2.951 1.00 89.94 100 ARG A O 1
ATOM 844 N N . LEU A 1 101 ? -3.723 5.956 4.922 1.00 91.00 101 LEU A N 1
ATOM 845 C CA . LEU A 1 101 ? -2.684 6.798 4.332 1.00 91.00 101 LEU A CA 1
ATOM 846 C C . LEU A 1 101 ? -1.621 5.957 3.623 1.00 91.00 101 LEU A C 1
ATOM 848 O O . LEU A 1 101 ? -1.124 6.370 2.579 1.00 91.00 101 LEU A O 1
ATOM 852 N N . SER A 1 102 ? -1.320 4.771 4.153 1.00 91.12 102 SER A N 1
ATOM 853 C CA . SER A 1 102 ? -0.420 3.806 3.520 1.00 91.12 102 SER A CA 1
ATOM 854 C C . SER A 1 102 ? -0.978 3.312 2.187 1.00 91.12 102 SER A C 1
ATOM 856 O O . SER A 1 102 ? -0.244 3.320 1.204 1.00 91.12 102 SER A O 1
ATOM 858 N N . ASP A 1 103 ? -2.266 2.966 2.124 1.00 89.44 103 ASP A N 1
ATOM 859 C CA . ASP A 1 103 ? -2.960 2.594 0.883 1.00 89.44 103 ASP A CA 1
ATOM 860 C C . ASP A 1 103 ? -2.788 3.661 -0.197 1.00 89.44 103 ASP A C 1
ATOM 862 O O . ASP A 1 103 ? -2.282 3.378 -1.283 1.00 89.44 103 ASP A O 1
ATOM 866 N N . LEU A 1 104 ? -3.158 4.908 0.108 1.00 91.00 104 LEU A N 1
ATOM 867 C CA . LEU A 1 104 ? -3.052 6.016 -0.846 1.00 91.00 104 LEU A CA 1
ATOM 868 C C . LEU A 1 104 ? -1.604 6.255 -1.283 1.00 91.00 104 LEU A C 1
ATOM 870 O O . LEU A 1 104 ? -1.338 6.457 -2.469 1.00 91.00 104 LEU A O 1
ATOM 874 N N . TYR A 1 105 ? -0.673 6.207 -0.330 1.00 92.88 105 TYR A N 1
ATOM 875 C CA . TYR A 1 105 ? 0.745 6.407 -0.584 1.00 92.88 105 TYR A CA 1
ATOM 876 C C . TYR A 1 105 ? 1.311 5.348 -1.538 1.00 92.88 105 TYR A C 1
ATOM 878 O O . TYR A 1 105 ? 1.922 5.694 -2.549 1.00 92.88 105 TYR A O 1
ATOM 886 N N . TRP A 1 106 ? 1.078 4.066 -1.254 1.00 91.38 106 TRP A N 1
ATOM 887 C CA . TRP A 1 106 ? 1.634 2.967 -2.041 1.00 91.38 106 TRP A CA 1
ATOM 888 C C . TRP A 1 106 ? 0.939 2.793 -3.389 1.00 91.38 106 TRP A C 1
ATOM 890 O O . TRP A 1 106 ? 1.613 2.493 -4.373 1.00 91.38 106 TRP A O 1
ATOM 900 N N . VAL A 1 107 ? -0.366 3.065 -3.484 1.00 90.12 107 VAL A N 1
ATOM 901 C CA . VAL A 1 107 ? -1.061 3.136 -4.780 1.00 90.12 107 VAL A CA 1
ATOM 902 C C . VAL A 1 107 ? -0.483 4.263 -5.639 1.00 90.12 107 VAL A C 1
ATOM 904 O O . VAL A 1 107 ? -0.210 4.053 -6.821 1.00 90.12 107 VAL A O 1
ATOM 907 N N . GLY A 1 108 ? -0.236 5.438 -5.052 1.00 90.75 108 GLY A N 1
ATOM 908 C CA . GLY A 1 108 ? 0.409 6.554 -5.746 1.00 90.75 108 GLY A CA 1
ATOM 909 C C . GLY A 1 108 ? 1.838 6.227 -6.186 1.00 90.75 108 GLY A C 1
ATOM 910 O O . GLY A 1 108 ? 2.203 6.485 -7.333 1.00 90.75 108 GLY A O 1
ATOM 911 N N . ALA A 1 109 ? 2.631 5.605 -5.310 1.00 90.00 109 ALA A N 1
ATOM 912 C CA . ALA A 1 109 ? 3.994 5.175 -5.617 1.00 90.00 109 ALA A CA 1
ATOM 913 C C . ALA A 1 109 ? 4.027 4.131 -6.746 1.00 90.00 109 ALA A C 1
ATOM 915 O O . ALA A 1 109 ? 4.839 4.255 -7.666 1.00 90.00 109 ALA A O 1
ATOM 916 N N . TYR A 1 110 ? 3.117 3.151 -6.721 1.00 89.12 110 TYR A N 1
ATOM 917 C CA . TYR A 1 110 ? 2.945 2.182 -7.801 1.00 89.12 110 TYR A CA 1
ATOM 918 C C . TYR A 1 110 ? 2.595 2.872 -9.120 1.00 89.12 110 TYR A C 1
ATOM 920 O O . TYR A 1 110 ? 3.257 2.633 -10.129 1.00 89.12 110 TYR A O 1
ATOM 928 N N . ALA A 1 111 ? 1.590 3.753 -9.116 1.00 89.25 111 ALA A N 1
ATOM 929 C CA . ALA A 1 111 ? 1.151 4.464 -10.312 1.00 89.25 111 ALA A CA 1
ATOM 930 C C . ALA A 1 111 ? 2.286 5.305 -10.913 1.00 89.25 111 ALA A C 1
ATOM 932 O O . ALA A 1 111 ? 2.523 5.252 -12.120 1.00 89.25 111 ALA A O 1
ATOM 933 N N . LEU A 1 112 ? 3.039 6.021 -10.074 1.00 88.88 112 LEU A N 1
ATOM 934 C CA . LEU A 1 112 ? 4.201 6.794 -10.502 1.00 88.88 112 LEU A CA 1
ATOM 935 C C . LEU A 1 112 ? 5.282 5.886 -11.106 1.00 88.88 112 LEU A C 1
ATOM 937 O O . LEU A 1 112 ? 5.771 6.164 -12.199 1.00 88.88 112 LEU A O 1
ATOM 941 N N . ALA A 1 113 ? 5.632 4.785 -10.434 1.00 85.81 113 ALA A N 1
ATOM 942 C CA . ALA A 1 113 ? 6.621 3.831 -10.934 1.00 85.81 113 ALA A CA 1
ATOM 943 C C . ALA A 1 113 ? 6.177 3.191 -12.260 1.00 85.81 113 ALA A C 1
ATOM 945 O O . ALA A 1 113 ? 6.992 3.030 -13.170 1.00 85.81 113 ALA A O 1
ATOM 946 N N . ALA A 1 114 ? 4.886 2.881 -12.406 1.00 84.62 114 ALA A N 1
ATOM 947 C CA . ALA A 1 114 ? 4.307 2.377 -13.644 1.00 84.62 114 ALA A CA 1
ATOM 948 C C . ALA A 1 114 ? 4.434 3.407 -14.778 1.00 84.62 114 ALA A C 1
ATOM 950 O O . ALA A 1 114 ? 4.966 3.064 -15.835 1.00 84.62 114 ALA A O 1
ATOM 951 N N . ILE A 1 115 ? 4.046 4.667 -14.546 1.00 85.31 115 ILE A N 1
ATOM 952 C CA . ILE A 1 115 ? 4.164 5.759 -15.529 1.00 85.31 115 ILE A CA 1
ATOM 953 C C . ILE A 1 115 ? 5.627 5.968 -15.932 1.00 85.31 115 ILE A C 1
ATOM 955 O O . ILE A 1 115 ? 5.942 5.940 -17.120 1.00 85.31 115 ILE A O 1
ATOM 959 N N . ILE A 1 116 ? 6.536 6.111 -14.963 1.00 82.56 116 ILE A N 1
ATOM 960 C CA . ILE A 1 116 ? 7.972 6.295 -15.223 1.00 82.56 116 ILE A CA 1
ATOM 961 C C . ILE A 1 116 ? 8.521 5.123 -16.041 1.00 82.56 116 ILE A C 1
ATOM 963 O O . ILE A 1 116 ? 9.249 5.340 -17.005 1.00 82.56 116 ILE A O 1
ATOM 967 N N . SER A 1 117 ? 8.137 3.887 -15.711 1.00 77.81 117 SER A N 1
ATOM 968 C CA . SER A 1 117 ? 8.595 2.699 -16.443 1.00 77.81 117 SER A CA 1
ATOM 969 C C . SER A 1 117 ? 8.125 2.646 -17.903 1.00 77.81 117 SER A C 1
ATOM 971 O O . SER A 1 117 ? 8.751 1.973 -18.723 1.00 77.81 117 SER A O 1
ATOM 973 N N . VAL A 1 118 ? 7.030 3.341 -18.231 1.00 79.50 118 VAL A N 1
ATOM 974 C CA . VAL A 1 118 ? 6.529 3.495 -19.602 1.00 79.50 118 VAL A CA 1
ATOM 975 C C . VAL A 1 118 ? 7.217 4.664 -20.314 1.00 79.50 118 VAL A C 1
ATOM 977 O O . VAL A 1 118 ? 7.526 4.532 -21.492 1.00 79.50 118 VAL A O 1
ATOM 980 N N . VAL A 1 119 ? 7.464 5.778 -19.613 1.00 78.00 119 VAL A N 1
ATOM 981 C CA . VAL A 1 119 ? 8.003 7.029 -20.185 1.00 78.00 119 VAL A CA 1
ATOM 982 C C . VAL A 1 119 ? 9.519 7.002 -20.390 1.00 78.00 119 VAL A C 1
ATOM 984 O O . VAL A 1 119 ? 9.999 7.514 -21.391 1.00 78.00 119 VAL A O 1
ATOM 987 N N . VAL A 1 120 ? 10.288 6.420 -19.465 1.00 68.94 120 VAL A N 1
ATOM 988 C CA . VAL A 1 120 ? 11.772 6.381 -19.511 1.00 68.94 120 VAL A CA 1
ATOM 989 C C . VAL A 1 120 ? 12.285 5.302 -20.484 1.00 68.94 120 VAL A C 1
ATOM 991 O O . VAL A 1 120 ? 13.443 4.895 -20.448 1.00 68.94 120 VAL A O 1
ATOM 994 N N . ARG A 1 121 ? 11.407 4.805 -21.350 1.00 57.91 121 ARG A N 1
ATOM 995 C CA . ARG A 1 121 ? 11.652 3.675 -22.234 1.00 57.91 121 ARG A CA 1
ATOM 996 C C . ARG A 1 121 ? 11.943 4.097 -23.660 1.00 57.91 121 ARG A C 1
ATOM 998 O O . ARG A 1 121 ? 11.261 5.021 -24.145 1.00 57.91 121 ARG A O 1
#

Foldseek 3Di:
DPPVVVVVVVLVVVLVVQLVVLVVCCVVCVVPDPPLDDSLLVCLVVLLVLLVVLVVVVPPVCPNVVLVVVLVVLLVVLVVVQPPDPDPRPVVVSCSSSSVVSSVSSVVSSVVSVVCSVVVD